Protein AF-A0A938B375-F1 (afdb_monomer_lite)

Secondary structure (DSSP, 8-state):
------GGG----TT------S--HHHHHHHHHHTTTTS-------

Foldseek 3Di:
DDDDDDLVVDDADPPGDDDDPPDDPVNVVVSVVVVPDDDPDDDDDD

Sequence (46 aa):
MTVTVQLRQLHVPAGQHILLEDVGWAEFMAMVEEMGDHRGTRVAIA

Organism: Tectimicrobiota bacterium (NCBI:txid2528274)

pLDDT: mean 77.58, std 13.45, range [47.0, 90.88]

Radius of gyration: 11.44 Å; chains: 1; bounding box: 25×29×22 Å

Structure (mmCIF, N/CA/C/O backbone):
data_AF-A0A938B375-F1
#
_entry.id   AF-A0A938B375-F1
#
loop_
_atom_site.group_PDB
_atom_site.id
_atom_site.type_symbol
_atom_site.label_atom_id
_atom_site.label_alt_id
_atom_site.label_comp_id
_atom_site.label_asym_id
_atom_site.label_entity_id
_atom_site.label_seq_id
_atom_site.pdbx_PDB_ins_code
_atom_site.Cartn_x
_atom_site.Cartn_y
_atom_site.Cartn_z
_atom_site.occupancy
_atom_site.B_iso_or_equiv
_atom_site.auth_seq_id
_atom_site.auth_comp_id
_atom_site.auth_asym_id
_atom_site.auth_atom_id
_atom_site.pdbx_PDB_model_num
ATOM 1 N N . MET A 1 1 ? -6.136 15.860 12.143 1.00 76.31 1 MET A N 1
ATOM 2 C CA . MET A 1 1 ? -4.705 16.156 12.383 1.00 76.31 1 MET A CA 1
ATOM 3 C C . MET A 1 1 ? -3.915 15.035 11.737 1.00 76.31 1 MET A C 1
ATOM 5 O O . MET A 1 1 ? -4.278 13.888 11.957 1.00 76.31 1 MET A O 1
ATOM 9 N N . THR A 1 2 ? -2.925 15.344 10.906 1.00 85.69 2 THR A N 1
ATOM 10 C CA . THR A 1 2 ? -2.071 14.343 10.249 1.00 85.69 2 THR A CA 1
ATOM 11 C C . THR A 1 2 ? -0.706 14.314 10.930 1.00 85.69 2 THR A C 1
ATOM 13 O O . THR A 1 2 ? -0.224 15.344 11.402 1.00 85.69 2 THR A O 1
ATOM 16 N N . VAL A 1 3 ? -0.103 13.130 11.021 1.00 86.88 3 VAL A N 1
ATOM 17 C CA . VAL A 1 3 ? 1.235 12.929 11.589 1.00 86.88 3 VAL A CA 1
ATOM 18 C C . VAL A 1 3 ? 2.067 12.168 10.569 1.00 86.88 3 VAL A C 1
ATOM 20 O O . VAL A 1 3 ? 1.598 11.185 10.002 1.00 86.88 3 VAL A O 1
ATOM 23 N N . THR A 1 4 ? 3.295 12.624 10.344 1.00 89.62 4 THR A N 1
ATOM 24 C CA . THR A 1 4 ? 4.248 11.977 9.439 1.00 89.62 4 THR A CA 1
ATOM 25 C C . THR A 1 4 ? 5.173 11.065 10.235 1.00 89.62 4 THR A C 1
ATOM 27 O O . THR A 1 4 ? 5.743 11.487 11.241 1.00 89.62 4 THR A O 1
ATOM 30 N N . VAL A 1 5 ? 5.358 9.832 9.766 1.00 85.56 5 VAL A N 1
ATOM 31 C CA . VAL A 1 5 ? 6.282 8.850 10.351 1.00 85.56 5 VAL A CA 1
ATOM 32 C C . VAL A 1 5 ? 7.324 8.474 9.304 1.00 85.56 5 VAL A C 1
ATOM 34 O O . VAL A 1 5 ? 7.002 8.336 8.128 1.00 85.56 5 VAL A O 1
ATOM 37 N N . GLN A 1 6 ? 8.581 8.335 9.716 1.00 85.62 6 GLN A N 1
ATOM 38 C CA . GLN A 1 6 ? 9.661 7.872 8.845 1.00 85.62 6 GLN A CA 1
ATOM 39 C C . GLN A 1 6 ? 9.696 6.341 8.841 1.00 85.62 6 GLN A C 1
ATOM 41 O O . GLN A 1 6 ? 9.540 5.726 9.897 1.00 85.62 6 GLN A O 1
ATOM 46 N N . LEU A 1 7 ? 9.982 5.711 7.702 1.00 80.56 7 LEU A N 1
ATOM 47 C CA . LEU A 1 7 ? 9.973 4.246 7.583 1.00 80.56 7 LEU A CA 1
ATOM 48 C C . LEU A 1 7 ? 10.916 3.557 8.575 1.00 80.56 7 LEU A C 1
ATOM 50 O O . LEU A 1 7 ? 10.542 2.564 9.197 1.00 80.56 7 LEU A O 1
ATOM 54 N N . ARG A 1 8 ? 12.098 4.135 8.826 1.00 80.88 8 ARG A N 1
ATOM 55 C CA . ARG A 1 8 ? 13.053 3.638 9.837 1.00 80.88 8 ARG A CA 1
ATOM 56 C C . ARG A 1 8 ? 12.493 3.546 11.266 1.00 80.88 8 ARG A C 1
ATOM 58 O O . ARG A 1 8 ? 13.051 2.827 12.093 1.00 80.88 8 ARG A O 1
ATOM 65 N N . GLN A 1 9 ? 11.408 4.264 11.570 1.00 84.81 9 GLN A N 1
ATOM 66 C CA . GLN A 1 9 ? 10.740 4.23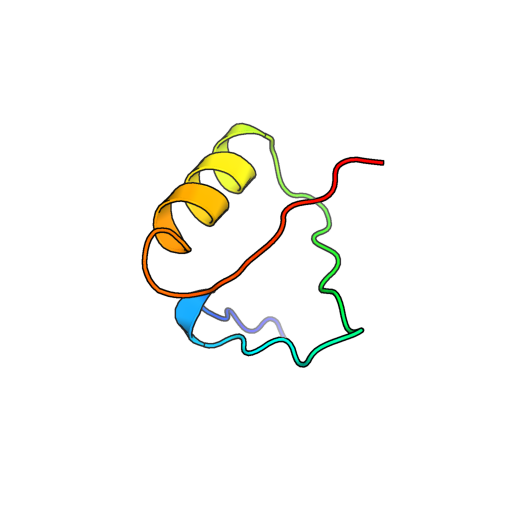8 12.877 1.00 84.81 9 GLN A CA 1
ATOM 67 C C . GLN A 1 9 ? 9.739 3.081 13.011 1.00 84.81 9 GLN A C 1
ATOM 69 O O . GLN A 1 9 ? 9.253 2.823 14.109 1.00 84.81 9 GLN A O 1
ATOM 74 N N . LEU A 1 10 ? 9.434 2.373 11.921 1.00 83.06 10 LEU A N 1
ATOM 75 C CA . LEU A 1 10 ? 8.501 1.253 11.911 1.00 83.06 10 LEU A CA 1
ATOM 76 C C . LEU A 1 10 ? 9.255 -0.036 12.232 1.00 83.06 10 LEU A C 1
ATOM 78 O O . LEU A 1 10 ? 10.249 -0.346 11.585 1.00 83.06 10 LEU A O 1
ATOM 82 N N . HIS A 1 11 ? 8.797 -0.806 13.215 1.00 84.00 11 HIS A N 1
ATOM 83 C CA . HIS A 1 11 ? 9.242 -2.180 13.446 1.00 84.00 11 HIS A CA 1
ATOM 84 C C . HIS A 1 11 ? 8.044 -3.101 13.242 1.00 84.00 11 HIS A C 1
ATOM 86 O O . HIS A 1 11 ? 7.018 -2.911 13.890 1.00 84.00 11 HIS A O 1
ATOM 92 N N . VAL A 1 12 ? 8.175 -4.078 12.345 1.00 82.25 12 VAL A N 1
ATOM 93 C CA . VAL A 1 12 ? 7.105 -5.030 12.027 1.00 82.25 12 VAL A CA 1
ATOM 94 C C . VAL A 1 12 ? 7.487 -6.394 12.604 1.00 82.25 12 VAL A C 1
ATOM 96 O O . VAL A 1 12 ? 8.442 -7.005 12.117 1.00 82.25 12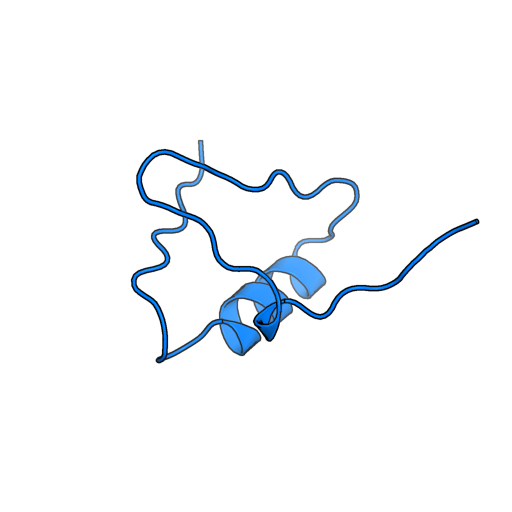 VAL A O 1
ATOM 99 N N . PRO A 1 13 ? 6.794 -6.873 13.651 1.00 82.56 13 PRO A N 1
ATOM 100 C CA . PRO A 1 13 ? 7.012 -8.205 14.199 1.00 82.56 13 PRO A CA 1
ATOM 101 C C . PRO A 1 13 ? 6.725 -9.309 13.176 1.00 82.56 13 PRO A C 1
ATOM 103 O O . PRO A 1 13 ? 5.962 -9.128 12.226 1.00 82.56 13 PRO A O 1
ATOM 106 N N . ALA A 1 14 ? 7.290 -10.494 13.408 1.00 83.62 14 ALA A N 1
ATOM 107 C CA . ALA A 1 14 ? 7.014 -11.660 12.575 1.00 83.62 14 ALA A CA 1
ATOM 108 C C . ALA A 1 14 ? 5.505 -11.969 12.524 1.00 83.62 14 ALA A C 1
ATOM 110 O O . ALA A 1 14 ? 4.826 -11.976 13.549 1.00 83.62 14 ALA A O 1
ATOM 111 N N . GLY A 1 15 ? 4.990 -12.235 11.321 1.00 85.75 15 GLY A N 1
ATOM 112 C CA . GLY A 1 15 ? 3.569 -12.510 11.088 1.00 85.75 15 GLY A CA 1
ATOM 113 C C . GLY A 1 15 ? 2.678 -11.268 10.960 1.00 85.75 15 GLY A C 1
ATOM 114 O O . GLY A 1 15 ? 1.489 -11.421 10.695 1.00 85.75 15 GLY A O 1
ATOM 115 N N . GLN A 1 16 ? 3.225 -10.056 11.107 1.00 84.81 16 GLN A N 1
ATOM 116 C CA . GLN A 1 16 ? 2.506 -8.803 10.852 1.00 84.81 16 GLN A CA 1
ATOM 117 C C . GLN A 1 16 ? 2.907 -8.181 9.507 1.00 84.81 16 GLN A C 1
ATOM 119 O O . GLN A 1 16 ? 3.946 -8.517 8.937 1.00 84.81 16 GLN A O 1
ATOM 124 N N . HIS A 1 17 ? 2.073 -7.272 9.000 1.00 83.44 17 HIS A N 1
ATOM 125 C CA . HIS A 1 17 ? 2.327 -6.498 7.785 1.00 83.44 17 HIS A CA 1
ATOM 126 C C . HIS A 1 17 ? 1.814 -5.062 7.936 1.00 83.44 17 HIS A C 1
ATOM 128 O O . HIS A 1 17 ? 0.939 -4.789 8.757 1.00 83.44 17 HIS A O 1
ATOM 134 N N . ILE A 1 18 ? 2.368 -4.155 7.131 1.00 84.56 18 ILE A N 1
ATOM 135 C CA . ILE A 1 18 ? 1.889 -2.778 6.983 1.00 84.56 18 ILE A CA 1
ATOM 136 C C . ILE A 1 18 ? 1.275 -2.660 5.592 1.00 84.56 18 ILE A C 1
ATOM 138 O O . ILE A 1 18 ? 1.916 -3.030 4.609 1.00 84.56 18 ILE A O 1
ATOM 142 N N . LEU A 1 19 ? 0.045 -2.154 5.523 1.00 86.88 19 LEU A N 1
ATOM 143 C CA . LEU A 1 19 ? -0.588 -1.773 4.266 1.00 86.88 19 LEU A CA 1
ATOM 144 C C . LEU A 1 19 ? -0.241 -0.316 3.958 1.00 86.88 19 LEU A C 1
ATOM 146 O O . LEU A 1 19 ? -0.374 0.551 4.821 1.00 86.88 19 LEU A O 1
ATOM 150 N N . LEU A 1 20 ? 0.223 -0.070 2.738 1.00 86.12 20 LEU A N 1
ATOM 151 C CA . LEU A 1 20 ? 0.486 1.265 2.220 1.00 86.12 20 LEU A CA 1
ATOM 152 C C . LEU A 1 20 ? -0.606 1.596 1.204 1.00 86.12 20 LEU A C 1
ATOM 154 O O . LEU A 1 20 ? 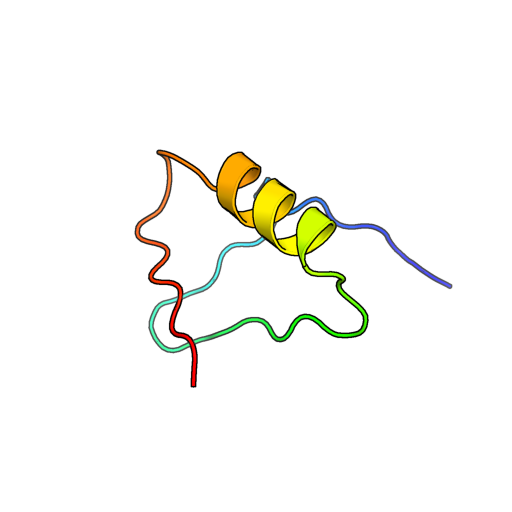-0.780 0.867 0.230 1.00 86.12 20 LEU A O 1
ATOM 158 N N . GLU A 1 21 ? -1.338 2.675 1.450 1.00 88.75 21 GLU A N 1
ATOM 159 C CA . GLU A 1 21 ? -2.393 3.180 0.569 1.00 88.75 21 GLU A CA 1
ATOM 160 C C . GLU A 1 21 ? -1.914 4.460 -0.119 1.00 88.75 21 GLU A C 1
ATOM 162 O O . GLU A 1 21 ? -1.092 5.190 0.435 1.00 88.75 21 GLU A O 1
ATOM 167 N N . ASP A 1 22 ? -2.403 4.709 -1.336 1.00 90.88 22 ASP A N 1
ATOM 168 C CA . ASP A 1 22 ? -2.074 5.897 -2.137 1.00 90.88 22 ASP A CA 1
ATOM 169 C C . ASP A 1 22 ? -0.571 6.108 -2.402 1.00 90.88 22 ASP A C 1
ATOM 171 O O . ASP A 1 22 ? -0.112 7.233 -2.591 1.00 90.88 22 ASP A O 1
ATOM 175 N N . VAL A 1 23 ? 0.206 5.021 -2.453 1.00 88.00 23 VAL A N 1
ATOM 176 C CA . VAL A 1 23 ? 1.640 5.065 -2.772 1.00 88.00 23 VAL A CA 1
ATOM 177 C C . VAL A 1 23 ? 1.866 4.746 -4.247 1.00 88.00 23 VAL A C 1
ATOM 179 O O . VAL A 1 23 ? 1.515 3.666 -4.731 1.00 88.00 23 VAL A O 1
ATOM 182 N N . GLY A 1 24 ? 2.490 5.678 -4.968 1.00 90.88 24 GLY A N 1
ATOM 183 C CA . GLY A 1 24 ? 2.894 5.472 -6.353 1.00 90.88 24 GLY A CA 1
ATOM 184 C C . GLY A 1 24 ? 4.094 4.531 -6.477 1.00 90.88 24 GLY A C 1
ATOM 185 O O . GLY A 1 24 ? 4.889 4.360 -5.555 1.00 90.88 24 GLY A O 1
ATOM 186 N N . TRP A 1 25 ? 4.286 3.952 -7.664 1.00 88.62 25 TRP A N 1
ATOM 187 C CA . TRP A 1 25 ? 5.374 2.993 -7.894 1.00 88.62 25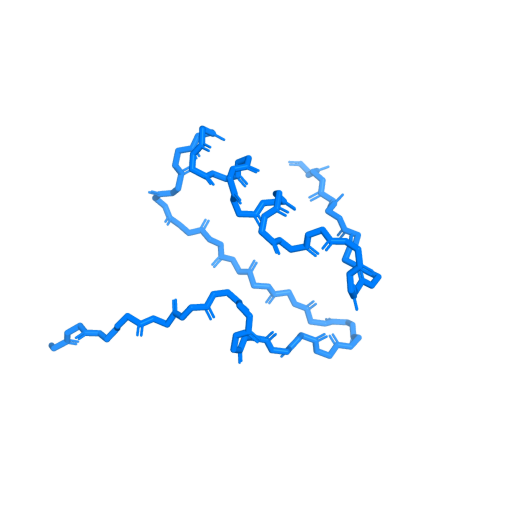 TRP A CA 1
ATOM 188 C C . TRP A 1 25 ? 6.773 3.561 -7.598 1.00 88.62 25 TRP A C 1
ATOM 190 O O . TRP A 1 25 ? 7.596 2.897 -6.973 1.00 88.62 25 TRP A O 1
ATOM 200 N N . ALA A 1 26 ? 7.051 4.798 -8.015 1.00 89.56 26 ALA A N 1
ATOM 201 C CA . ALA A 1 26 ? 8.351 5.430 -7.781 1.00 89.56 26 ALA A CA 1
ATOM 202 C C . ALA A 1 26 ? 8.616 5.685 -6.287 1.00 89.56 26 ALA A C 1
ATOM 204 O O . ALA A 1 26 ? 9.723 5.453 -5.808 1.00 89.56 26 ALA A O 1
ATOM 205 N N . GLU A 1 27 ? 7.590 6.117 -5.550 1.00 88.88 27 GLU A N 1
ATOM 206 C CA . GLU A 1 27 ? 7.668 6.328 -4.104 1.00 88.88 27 GLU A CA 1
ATOM 207 C C . GLU A 1 27 ? 7.905 5.000 -3.397 1.00 88.88 27 GLU A C 1
ATOM 209 O O . GLU A 1 27 ? 8.838 4.897 -2.610 1.00 88.88 27 GLU A O 1
ATOM 214 N N . PHE A 1 28 ? 7.147 3.960 -3.754 1.00 86.00 28 P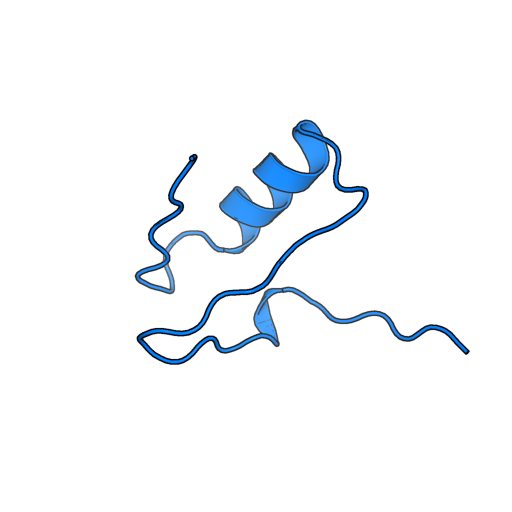HE A N 1
ATOM 215 C CA . PHE A 1 28 ? 7.339 2.610 -3.233 1.00 86.00 28 PHE A CA 1
ATOM 216 C C . PHE A 1 28 ? 8.776 2.110 -3.425 1.00 86.00 28 PHE A C 1
ATOM 218 O O . PHE A 1 28 ? 9.378 1.588 -2.489 1.00 86.00 28 PHE A O 1
ATOM 225 N N . MET A 1 29 ? 9.364 2.312 -4.606 1.00 85.94 29 MET A N 1
ATOM 226 C CA . MET A 1 29 ? 10.752 1.919 -4.859 1.00 85.94 29 MET A CA 1
ATOM 227 C C . MET A 1 29 ? 11.749 2.694 -3.990 1.00 85.94 29 MET A C 1
ATOM 229 O O . MET A 1 29 ? 12.682 2.087 -3.470 1.00 85.94 29 MET A O 1
ATOM 233 N N . ALA A 1 30 ? 11.523 3.990 -3.759 1.00 86.62 30 ALA A N 1
ATOM 234 C CA . ALA A 1 30 ? 12.334 4.769 -2.824 1.00 86.62 30 ALA A CA 1
ATOM 235 C C . ALA A 1 30 ? 12.194 4.258 -1.375 1.00 86.62 30 ALA A C 1
ATOM 237 O O . ALA A 1 30 ? 13.179 4.218 -0.642 1.00 86.62 30 ALA A O 1
ATOM 238 N N . MET A 1 31 ? 11.001 3.797 -0.972 1.00 83.88 31 MET A N 1
ATOM 239 C CA . MET A 1 31 ? 10.791 3.148 0.331 1.00 83.88 31 MET A CA 1
ATOM 240 C C . MET A 1 31 ? 11.580 1.839 0.443 1.00 83.88 31 MET A C 1
ATOM 242 O O . MET A 1 31 ? 12.202 1.577 1.470 1.00 83.88 31 MET A O 1
ATOM 246 N N . VAL A 1 32 ? 11.571 1.014 -0.609 1.00 79.88 32 VAL A N 1
ATOM 247 C CA . VAL A 1 32 ? 12.352 -0.232 -0.671 1.00 79.88 32 VAL A CA 1
ATOM 248 C C . VAL A 1 32 ? 13.851 0.055 -0.578 1.00 79.88 32 VAL A C 1
ATOM 250 O O . VAL A 1 32 ? 14.553 -0.650 0.145 1.00 79.88 32 VAL A O 1
ATOM 253 N N . GLU A 1 33 ? 14.329 1.100 -1.252 1.00 82.31 33 GLU A N 1
ATOM 254 C CA . GLU A 1 33 ? 15.722 1.544 -1.186 1.00 82.31 33 GLU A CA 1
ATOM 255 C C . GLU A 1 33 ? 16.101 2.053 0.218 1.00 82.31 33 GLU A C 1
ATOM 257 O O . GLU A 1 33 ? 17.115 1.617 0.761 1.00 82.31 33 GLU A O 1
ATOM 262 N N . GLU A 1 34 ? 15.260 2.879 0.860 1.00 78.81 34 GLU A N 1
ATOM 263 C CA . GLU A 1 34 ? 15.475 3.349 2.244 1.00 78.81 34 GLU A CA 1
ATOM 264 C C . GLU A 1 34 ? 15.508 2.186 3.251 1.00 78.81 34 GLU A C 1
ATOM 266 O O . GLU A 1 34 ? 16.257 2.218 4.228 1.00 78.81 34 GLU A O 1
ATOM 271 N N . MET A 1 35 ? 14.709 1.140 3.024 1.00 76.69 35 MET A N 1
ATOM 272 C CA . MET A 1 35 ? 14.689 -0.053 3.876 1.00 76.69 35 MET A CA 1
ATOM 273 C C . MET A 1 35 ? 15.903 -0.983 3.679 1.00 76.69 35 MET A C 1
ATOM 275 O O . MET A 1 35 ? 16.061 -1.937 4.450 1.00 76.69 35 MET A O 1
ATOM 279 N N . GLY A 1 36 ? 16.744 -0.739 2.670 1.00 63.47 36 GLY A N 1
ATOM 280 C CA . GLY A 1 36 ? 17.867 -1.591 2.288 1.00 63.47 36 GLY A CA 1
ATOM 281 C C . GLY A 1 36 ? 18.954 -1.779 3.361 1.00 63.47 36 GLY A C 1
ATOM 282 O O . GLY A 1 36 ? 19.340 -0.858 4.075 1.00 63.47 36 GLY A O 1
ATOM 283 N N . ASP A 1 37 ? 19.462 -3.016 3.425 1.00 54.41 37 ASP A N 1
ATOM 284 C CA . ASP A 1 37 ? 20.593 -3.566 4.207 1.00 54.41 37 ASP A CA 1
ATOM 285 C C . ASP A 1 37 ? 20.426 -3.804 5.726 1.00 54.41 37 ASP A C 1
ATOM 287 O O . ASP A 1 37 ? 21.274 -4.452 6.332 1.00 54.41 37 ASP A O 1
ATOM 291 N N . HIS A 1 38 ? 19.326 -3.381 6.369 1.00 55.50 38 HIS A N 1
ATOM 292 C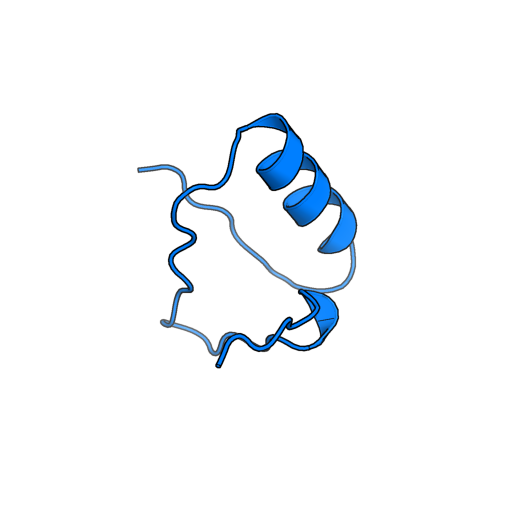 CA . HIS A 1 38 ? 19.199 -3.511 7.840 1.00 55.50 38 HIS A CA 1
ATOM 293 C C . HIS A 1 38 ? 18.105 -4.451 8.361 1.00 55.50 38 HIS A C 1
ATOM 295 O O . HIS A 1 38 ? 18.091 -4.745 9.560 1.00 55.50 38 HIS A O 1
ATOM 301 N N . ARG A 1 39 ? 17.178 -4.951 7.533 1.00 53.97 39 ARG A N 1
ATOM 302 C CA . ARG A 1 39 ? 16.105 -5.845 8.010 1.00 53.97 39 ARG A CA 1
ATOM 303 C C . ARG A 1 39 ? 15.745 -6.898 6.975 1.00 53.97 39 ARG A C 1
ATOM 305 O O . ARG A 1 39 ? 15.708 -6.614 5.786 1.00 53.97 39 ARG A O 1
ATOM 312 N N . GLY A 1 40 ? 15.435 -8.108 7.449 1.00 53.22 40 GLY A N 1
ATOM 313 C CA . GLY A 1 40 ? 14.897 -9.226 6.663 1.00 53.22 40 GLY A CA 1
ATOM 314 C C . GLY A 1 40 ? 13.484 -8.967 6.124 1.00 53.22 40 GLY A C 1
ATOM 315 O O . GLY A 1 40 ? 12.586 -9.788 6.301 1.00 53.22 40 GLY A O 1
ATOM 316 N N . THR A 1 41 ? 13.275 -7.808 5.505 1.00 56.59 41 THR A N 1
ATOM 317 C CA . THR A 1 41 ? 12.023 -7.373 4.899 1.00 56.59 41 THR A CA 1
ATOM 318 C C . THR A 1 41 ? 11.820 -8.166 3.615 1.00 56.59 41 THR A C 1
ATOM 320 O O . THR A 1 41 ? 12.456 -7.915 2.594 1.00 56.59 41 THR A O 1
ATOM 323 N N . ARG A 1 42 ? 10.945 -9.172 3.672 1.00 58.09 42 ARG A N 1
ATOM 324 C CA . ARG A 1 42 ? 10.479 -9.903 2.491 1.00 58.09 42 ARG A CA 1
ATOM 325 C C . ARG A 1 42 ? 9.298 -9.135 1.907 1.00 58.09 42 ARG A C 1
ATOM 327 O O . ARG A 1 42 ? 8.220 -9.146 2.491 1.00 58.09 42 ARG A O 1
ATOM 334 N N . VAL A 1 43 ? 9.504 -8.470 0.775 1.00 57.03 43 VAL A N 1
ATOM 335 C CA . VAL A 1 43 ? 8.411 -7.872 0.000 1.00 57.03 43 VAL A CA 1
ATOM 336 C C . VAL A 1 43 ? 7.718 -9.000 -0.765 1.00 57.03 43 VAL A C 1
ATOM 338 O O . VAL A 1 43 ? 8.339 -9.652 -1.602 1.00 57.03 43 VAL A O 1
ATOM 341 N N . ALA A 1 44 ? 6.454 -9.270 -0.442 1.00 50.22 44 ALA A N 1
ATOM 342 C CA . ALA A 1 44 ? 5.604 -10.183 -1.199 1.00 50.22 44 ALA A CA 1
ATOM 343 C C . ALA A 1 44 ? 4.643 -9.356 -2.057 1.00 50.22 44 ALA A C 1
ATOM 345 O O . ALA A 1 44 ? 3.936 -8.497 -1.538 1.00 50.22 44 ALA A O 1
ATOM 346 N N . ILE A 1 45 ? 4.642 -9.618 -3.361 1.00 47.00 45 ILE A N 1
ATOM 347 C CA . ILE A 1 45 ? 3.676 -9.066 -4.309 1.00 47.00 45 ILE A CA 1
ATOM 348 C C . ILE A 1 45 ? 2.629 -10.165 -4.508 1.00 47.00 45 ILE A C 1
ATOM 350 O O . ILE A 1 45 ? 2.999 -11.280 -4.884 1.00 47.00 45 ILE A O 1
ATOM 354 N N . ALA A 1 46 ? 1.369 -9.874 -4.185 1.00 50.59 46 ALA A N 1
ATOM 355 C CA . ALA A 1 46 ? 0.221 -10.744 -4.434 1.00 50.59 46 ALA A CA 1
ATOM 356 C C . ALA A 1 46 ? -0.640 -10.155 -5.552 1.00 50.59 46 ALA A C 1
ATOM 358 O O . ALA A 1 46 ? -0.744 -8.908 -5.596 1.00 50.59 46 ALA A O 1
#